Protein AF-A0A9P6PQN8-F1 (afdb_monomer)

Structure (mmCIF, N/CA/C/O backbone):
data_AF-A0A9P6PQN8-F1
#
_entry.id   AF-A0A9P6PQN8-F1
#
loop_
_atom_site.group_PDB
_atom_site.id
_atom_site.type_symbol
_atom_site.label_atom_id
_atom_site.label_alt_id
_atom_site.label_comp_id
_atom_site.label_asym_id
_atom_site.label_entity_id
_atom_site.label_seq_id
_atom_site.pdbx_PDB_ins_code
_atom_site.Cartn_x
_atom_site.Cartn_y
_atom_site.Cartn_z
_atom_site.occupancy
_atom_site.B_iso_or_equiv
_atom_site.auth_seq_id
_atom_site.auth_comp_id
_atom_site.auth_asym_id
_atom_site.auth_atom_id
_atom_site.pdbx_PDB_model_num
ATOM 1 N N . MET A 1 1 ? 83.752 -15.231 -10.228 1.00 47.06 1 MET A N 1
ATOM 2 C CA . MET A 1 1 ? 82.923 -14.011 -10.101 1.00 47.06 1 MET A CA 1
ATOM 3 C C . MET A 1 1 ? 82.156 -13.791 -11.395 1.00 47.06 1 MET A C 1
ATOM 5 O O . MET A 1 1 ? 82.799 -13.523 -12.398 1.00 47.06 1 MET A O 1
ATOM 9 N N . LYS A 1 2 ? 80.827 -13.946 -11.388 1.00 40.66 2 LYS A N 1
ATOM 10 C CA . LYS A 1 2 ? 79.869 -13.315 -12.318 1.00 40.66 2 LYS A CA 1
ATOM 11 C C . LYS A 1 2 ? 78.481 -13.494 -11.705 1.00 40.66 2 LYS A C 1
ATOM 13 O O . LYS A 1 2 ? 78.076 -14.614 -11.418 1.00 40.66 2 LYS A O 1
ATOM 18 N N . ALA A 1 3 ? 77.829 -12.378 -11.422 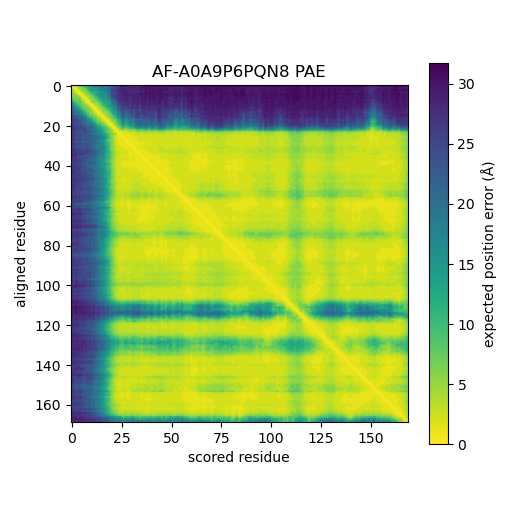1.00 45.88 3 ALA A N 1
ATOM 19 C CA . ALA A 1 3 ? 76.542 -12.302 -10.758 1.00 45.88 3 ALA A CA 1
ATOM 20 C C . ALA A 1 3 ? 75.516 -11.621 -11.674 1.00 45.88 3 ALA A C 1
ATOM 22 O O . ALA A 1 3 ? 75.899 -10.865 -12.568 1.00 45.88 3 ALA A O 1
ATOM 23 N N . VAL A 1 4 ? 74.243 -11.805 -11.294 1.00 47.97 4 VAL A N 1
ATOM 24 C CA . VAL A 1 4 ? 73.040 -11.009 -11.628 1.00 47.97 4 VAL A CA 1
ATOM 25 C C . VAL A 1 4 ? 72.523 -11.258 -13.071 1.00 47.97 4 VAL A C 1
ATOM 27 O O . VAL A 1 4 ? 73.294 -11.261 -14.017 1.00 47.97 4 VAL A O 1
ATOM 30 N N . ARG A 1 5 ? 71.231 -11.512 -13.348 1.00 47.66 5 ARG A N 1
ATOM 31 C CA . ARG A 1 5 ? 70.027 -10.786 -12.904 1.00 47.66 5 ARG A CA 1
ATOM 32 C C . ARG A 1 5 ? 68.748 -11.634 -12.963 1.00 47.66 5 ARG A C 1
ATOM 34 O O . ARG A 1 5 ? 68.427 -12.189 -14.006 1.00 47.66 5 ARG A O 1
ATOM 41 N N . ALA A 1 6 ? 67.992 -11.643 -11.864 1.00 49.25 6 ALA A N 1
ATOM 42 C CA . ALA A 1 6 ? 66.595 -12.066 -11.829 1.00 49.25 6 ALA A CA 1
ATOM 43 C C . ALA A 1 6 ? 65.696 -10.878 -12.210 1.00 49.25 6 ALA A C 1
ATOM 45 O O . ALA A 1 6 ? 65.825 -9.796 -11.636 1.00 49.25 6 ALA A O 1
ATOM 46 N N . ALA A 1 7 ? 64.809 -11.071 -13.185 1.00 52.16 7 ALA A N 1
ATOM 47 C CA . ALA A 1 7 ? 63.774 -10.110 -13.543 1.00 52.16 7 ALA A CA 1
ATOM 48 C C . ALA A 1 7 ? 62.537 -10.366 -12.671 1.00 52.16 7 ALA A C 1
ATOM 50 O O . ALA A 1 7 ? 61.913 -11.421 -12.772 1.00 52.16 7 ALA A O 1
ATOM 51 N N . ALA A 1 8 ? 62.204 -9.417 -11.798 1.00 51.62 8 ALA A N 1
ATOM 52 C CA . ALA A 1 8 ? 60.967 -9.432 -11.030 1.00 51.62 8 ALA A CA 1
ATOM 53 C C . ALA A 1 8 ? 59.824 -8.901 -11.907 1.00 51.62 8 ALA A C 1
ATOM 55 O O . ALA A 1 8 ? 59.863 -7.759 -12.364 1.00 51.62 8 ALA A O 1
ATOM 56 N N . TRP A 1 9 ? 58.820 -9.739 -12.154 1.00 56.09 9 TRP A N 1
ATOM 57 C CA . TRP A 1 9 ? 57.595 -9.363 -12.853 1.00 56.09 9 TRP A CA 1
ATOM 58 C C . TRP A 1 9 ? 56.638 -8.743 -11.834 1.00 56.09 9 TRP A C 1
ATOM 60 O O . TRP A 1 9 ? 56.142 -9.426 -10.940 1.00 56.09 9 TRP A O 1
ATOM 70 N N . LEU A 1 10 ? 56.412 -7.434 -11.938 1.00 55.88 10 LEU A N 1
ATOM 71 C CA . LEU A 1 10 ? 55.465 -6.711 -11.097 1.00 55.88 10 LEU A CA 1
ATOM 72 C C . LEU A 1 10 ? 54.040 -6.994 -11.607 1.00 55.88 10 LEU A C 1
ATOM 74 O O . LEU A 1 10 ? 53.590 -6.381 -12.573 1.00 55.88 10 LEU A O 1
ATOM 78 N N . PHE A 1 11 ? 53.328 -7.934 -10.985 1.00 62.06 11 PHE A N 1
ATOM 79 C CA . PHE A 1 11 ? 51.887 -8.079 -11.198 1.00 62.06 11 PHE A CA 1
ATOM 80 C C . PHE A 1 11 ? 51.168 -6.920 -10.498 1.00 62.06 11 PHE A C 1
ATOM 82 O O . PHE A 1 11 ? 51.021 -6.905 -9.277 1.00 62.06 11 PHE A O 1
ATOM 89 N N . LE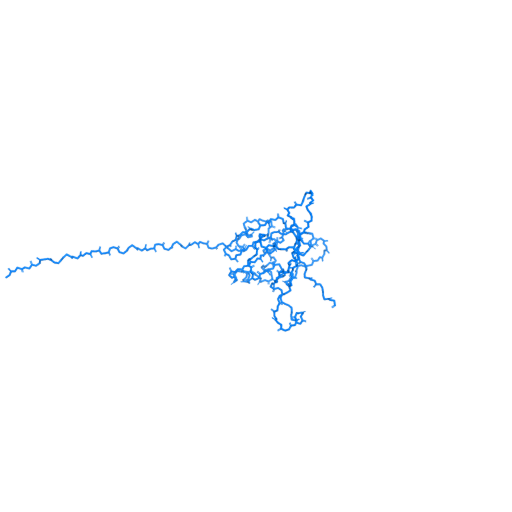U A 1 12 ? 50.736 -5.930 -11.277 1.00 68.00 12 LEU A N 1
ATOM 90 C CA . LEU A 1 12 ? 49.845 -4.870 -10.818 1.00 68.00 12 LEU A CA 1
ATOM 91 C C . LEU A 1 12 ? 48.448 -5.475 -10.596 1.00 68.00 12 LEU A C 1
ATOM 93 O O . LEU A 1 12 ? 47.692 -5.672 -11.545 1.00 68.00 12 LEU A O 1
ATOM 97 N N . ALA A 1 13 ? 48.111 -5.802 -9.349 1.00 68.81 13 ALA A N 1
ATOM 98 C CA . ALA A 1 13 ? 46.752 -6.180 -8.980 1.00 68.81 13 ALA A CA 1
ATOM 99 C C . ALA A 1 13 ? 45.864 -4.926 -9.010 1.00 68.81 13 ALA A C 1
ATOM 101 O O . ALA A 1 13 ? 45.967 -4.062 -8.139 1.00 68.81 13 ALA A O 1
ATOM 102 N N . LEU A 1 14 ? 45.019 -4.806 -10.037 1.00 66.94 14 LEU A N 1
ATOM 103 C CA . LEU A 1 14 ? 44.014 -3.750 -10.114 1.00 66.94 14 LEU A CA 1
ATOM 104 C C . LEU A 1 14 ? 42.947 -4.021 -9.035 1.00 66.94 14 LEU A C 1
ATOM 106 O O . LEU A 1 14 ? 42.359 -5.107 -9.047 1.00 66.94 14 LEU A O 1
ATOM 110 N N . PRO A 1 15 ? 42.668 -3.091 -8.106 1.00 64.06 15 PRO A N 1
ATOM 111 C CA . PRO A 1 15 ? 41.544 -3.257 -7.200 1.00 64.06 15 PRO A CA 1
ATOM 112 C C . PRO A 1 15 ? 40.259 -3.216 -8.030 1.00 64.06 15 PRO A C 1
ATOM 114 O O . PRO A 1 15 ? 39.983 -2.235 -8.722 1.00 64.06 15 PRO A O 1
ATOM 117 N N . LEU A 1 16 ? 39.482 -4.299 -7.988 1.00 62.12 16 LEU A N 1
ATOM 118 C CA . LEU A 1 16 ? 38.143 -4.331 -8.561 1.00 62.12 16 LEU A CA 1
ATOM 119 C C . LEU A 1 16 ? 37.302 -3.333 -7.753 1.00 62.12 16 LEU A C 1
ATOM 121 O O . LEU A 1 16 ? 36.949 -3.607 -6.608 1.00 62.12 16 LEU A O 1
ATOM 125 N N . ALA A 1 17 ? 37.062 -2.142 -8.301 1.00 63.69 17 ALA A N 1
ATOM 126 C CA . ALA A 1 17 ? 36.213 -1.151 -7.659 1.00 63.69 17 ALA A CA 1
ATOM 127 C C . ALA A 1 17 ? 34.795 -1.727 -7.571 1.00 63.69 17 ALA A C 1
ATOM 129 O O . ALA A 1 17 ? 34.068 -1.782 -8.562 1.00 63.69 17 ALA A O 1
ATOM 130 N N . THR A 1 18 ? 34.413 -2.208 -6.392 1.00 61.25 18 THR A N 1
ATOM 131 C CA . THR A 1 18 ? 33.039 -2.602 -6.108 1.00 61.25 18 THR A CA 1
ATOM 132 C C . THR A 1 18 ? 32.198 -1.335 -6.061 1.00 61.25 18 THR A C 1
ATOM 134 O O . THR A 1 18 ? 32.213 -0.579 -5.092 1.00 61.25 18 THR A O 1
ATOM 137 N N . THR A 1 19 ? 31.469 -1.064 -7.139 1.00 59.50 19 THR A N 1
ATOM 138 C CA . THR A 1 19 ? 30.430 -0.037 -7.139 1.00 59.50 19 THR A CA 1
ATOM 139 C C . THR A 1 19 ? 29.335 -0.470 -6.171 1.00 59.50 19 THR A C 1
ATOM 141 O O . THR A 1 19 ? 28.560 -1.381 -6.465 1.00 59.50 19 THR A O 1
ATOM 144 N N . VAL A 1 20 ? 29.286 0.160 -4.998 1.00 59.25 20 VAL A N 1
ATOM 145 C CA . VAL A 1 20 ? 28.161 0.021 -4.072 1.00 59.25 20 VAL A CA 1
ATOM 146 C C . VAL A 1 20 ? 26.997 0.793 -4.688 1.00 59.25 20 VAL A C 1
ATOM 148 O O . VAL A 1 20 ? 26.981 2.022 -4.656 1.00 59.25 20 VAL A O 1
ATOM 151 N N . PHE A 1 21 ? 26.050 0.096 -5.314 1.00 60.41 21 PHE A N 1
ATOM 152 C CA . PHE A 1 21 ? 24.807 0.729 -5.748 1.00 60.41 21 PHE A CA 1
ATOM 153 C C . PHE A 1 21 ? 24.007 1.116 -4.498 1.00 60.41 21 PHE A C 1
ATOM 155 O O . PHE A 1 21 ? 23.787 0.283 -3.617 1.00 60.41 21 PHE A O 1
ATOM 162 N N . ALA A 1 22 ? 23.614 2.387 -4.387 1.00 68.75 22 ALA A N 1
ATOM 163 C CA . ALA A 1 22 ? 22.709 2.824 -3.332 1.00 68.75 22 ALA A CA 1
ATOM 164 C C . ALA A 1 22 ? 21.364 2.122 -3.543 1.00 68.75 22 ALA A C 1
ATOM 166 O O . ALA A 1 22 ? 20.721 2.336 -4.570 1.00 68.75 22 ALA A O 1
ATOM 167 N N . SER A 1 23 ? 20.977 1.259 -2.603 1.00 82.00 23 SER A N 1
ATOM 168 C CA . SER A 1 23 ? 19.735 0.510 -2.739 1.00 82.00 23 SER A CA 1
ATOM 169 C C . SER A 1 23 ? 18.536 1.384 -2.370 1.00 82.00 23 SER A C 1
ATOM 171 O O . SER A 1 23 ? 18.491 1.926 -1.265 1.00 82.00 23 SER A O 1
ATOM 173 N N . VAL A 1 24 ? 17.580 1.529 -3.287 1.00 90.56 24 VAL A N 1
ATOM 174 C CA . VAL A 1 24 ? 16.347 2.305 -3.100 1.00 90.56 24 VAL A CA 1
ATOM 175 C C . VAL A 1 24 ? 15.264 1.380 -2.559 1.00 90.56 24 VAL A C 1
ATOM 177 O O . VAL A 1 24 ? 14.855 0.436 -3.240 1.00 90.56 24 VAL A O 1
ATOM 180 N N . LYS A 1 25 ? 14.768 1.655 -1.348 1.00 94.00 25 LYS A N 1
ATOM 181 C CA . LYS A 1 25 ? 13.687 0.873 -0.730 1.00 94.00 25 LYS A CA 1
ATOM 182 C C . LYS A 1 25 ? 12.309 1.490 -0.966 1.00 94.00 25 LYS A C 1
ATOM 184 O O . LYS A 1 25 ? 12.200 2.656 -1.330 1.00 94.00 25 LYS A O 1
ATOM 189 N N . ILE A 1 26 ? 11.244 0.736 -0.670 1.00 95.00 26 ILE A N 1
ATOM 190 C CA . ILE A 1 26 ? 9.845 1.201 -0.742 1.00 95.00 26 ILE A CA 1
ATOM 191 C C . ILE A 1 26 ? 9.663 2.551 -0.040 1.00 95.00 26 ILE A C 1
ATOM 193 O O . ILE A 1 26 ? 9.038 3.449 -0.591 1.00 95.00 26 ILE A O 1
ATOM 197 N N . VAL A 1 27 ? 10.203 2.717 1.171 1.00 94.81 27 VAL A N 1
ATOM 198 C CA . VAL A 1 27 ? 10.019 3.962 1.934 1.00 94.81 27 VAL A CA 1
ATOM 199 C C . VAL A 1 27 ? 10.735 5.138 1.264 1.00 94.81 27 VAL A C 1
ATOM 201 O O . VAL A 1 27 ? 10.171 6.227 1.197 1.00 94.81 27 VAL A O 1
ATOM 204 N N . ASP A 1 28 ? 11.926 4.913 0.706 1.00 94.62 28 ASP A N 1
ATOM 205 C CA . ASP A 1 28 ? 12.662 5.933 -0.051 1.00 94.62 28 ASP A CA 1
ATOM 206 C C . ASP A 1 28 ? 11.906 6.309 -1.328 1.00 94.62 28 ASP A C 1
ATOM 208 O O . ASP A 1 28 ? 11.775 7.488 -1.649 1.00 94.62 28 ASP A O 1
ATOM 212 N N . LEU A 1 29 ? 11.332 5.309 -2.005 1.00 95.06 29 LEU A N 1
ATOM 213 C CA . LEU A 1 29 ? 10.510 5.490 -3.193 1.00 95.06 29 LEU A CA 1
ATOM 214 C C . LEU A 1 29 ? 9.267 6.339 -2.893 1.00 95.06 29 LEU A C 1
ATOM 216 O O . LEU A 1 29 ? 9.003 7.305 -3.604 1.00 95.06 29 LEU A O 1
ATOM 220 N N . LEU A 1 30 ? 8.538 6.040 -1.814 1.00 95.88 30 LEU A N 1
ATOM 221 C CA . LEU A 1 30 ? 7.369 6.826 -1.400 1.00 95.88 30 LEU A CA 1
ATOM 222 C C . LEU A 1 30 ? 7.731 8.275 -1.055 1.00 95.88 30 LEU A C 1
ATOM 224 O O . LEU A 1 30 ? 6.959 9.176 -1.364 1.00 95.88 30 LEU A O 1
ATOM 228 N N . ASN A 1 31 ? 8.905 8.513 -0.466 1.00 95.62 31 ASN A N 1
ATOM 229 C CA . ASN A 1 31 ? 9.377 9.862 -0.142 1.00 95.62 31 ASN A CA 1
ATOM 230 C C . ASN A 1 31 ? 9.703 10.710 -1.384 1.00 95.62 31 ASN A C 1
ATOM 232 O O . ASN A 1 31 ? 9.828 11.928 -1.266 1.00 95.62 31 ASN A O 1
ATOM 236 N N . THR A 1 32 ? 9.828 10.102 -2.570 1.00 95.38 32 THR A N 1
ATOM 237 C CA . THR A 1 32 ? 10.046 10.854 -3.817 1.00 95.38 32 THR A CA 1
ATOM 238 C C . THR A 1 32 ? 8.794 11.569 -4.327 1.00 95.38 32 THR A C 1
ATOM 240 O O . THR A 1 32 ? 8.915 12.485 -5.140 1.00 95.38 32 THR A O 1
ATOM 243 N N . ASP A 1 33 ? 7.602 11.192 -3.847 1.00 95.94 33 ASP A N 1
ATOM 244 C CA . ASP A 1 33 ? 6.326 11.754 -4.293 1.00 95.94 33 ASP A CA 1
ATOM 245 C C . ASP A 1 33 ? 5.487 12.248 -3.091 1.00 95.94 33 ASP A C 1
ATOM 247 O O . ASP A 1 33 ? 5.072 11.450 -2.240 1.00 95.94 33 ASP A O 1
ATOM 251 N N . PRO A 1 34 ? 5.172 13.559 -3.009 1.00 96.25 34 PRO A N 1
ATOM 252 C CA . PRO A 1 34 ? 4.421 14.130 -1.890 1.00 96.25 34 PRO A CA 1
ATOM 253 C C . PRO A 1 34 ? 3.008 13.549 -1.737 1.00 96.25 34 PRO A C 1
ATOM 255 O O . PRO A 1 34 ? 2.404 13.694 -0.666 1.00 96.25 34 PRO A O 1
ATOM 258 N N . ALA A 1 35 ? 2.473 12.866 -2.756 1.00 95.94 35 ALA A N 1
ATOM 259 C CA . ALA A 1 35 ? 1.188 12.175 -2.705 1.00 95.94 35 ALA A CA 1
ATOM 260 C C . ALA A 1 35 ? 1.120 11.046 -1.658 1.00 95.94 35 ALA A C 1
ATOM 262 O O . ALA A 1 35 ? 0.010 10.599 -1.355 1.00 95.94 35 ALA A O 1
ATOM 263 N N . PHE A 1 36 ? 2.253 10.618 -1.083 1.00 97.81 36 PHE A N 1
ATOM 264 C CA . PHE A 1 36 ? 2.326 9.534 -0.092 1.00 97.81 36 PHE A CA 1
ATOM 265 C C . PHE A 1 36 ? 2.767 9.971 1.312 1.00 97.81 36 PHE A C 1
ATOM 267 O O . PHE A 1 36 ? 2.907 9.125 2.196 1.00 97.81 36 PHE A O 1
ATOM 274 N N . ASN A 1 37 ? 2.927 11.272 1.575 1.00 97.38 37 ASN A N 1
ATOM 275 C CA . ASN A 1 37 ? 3.384 11.760 2.885 1.00 97.38 37 ASN A CA 1
ATOM 276 C C . ASN A 1 37 ? 2.507 11.278 4.058 1.00 97.38 37 ASN A C 1
ATOM 278 O O . ASN A 1 37 ? 3.034 10.965 5.127 1.00 97.38 37 ASN A O 1
ATOM 282 N N . ARG A 1 38 ? 1.179 11.160 3.879 1.00 97.62 38 ARG A N 1
ATOM 283 C CA . ARG A 1 38 ? 0.289 10.622 4.928 1.00 97.62 38 ARG A CA 1
ATOM 284 C C . ARG A 1 38 ? 0.529 9.136 5.191 1.00 97.62 38 ARG A C 1
ATOM 286 O O . ARG A 1 38 ? 0.533 8.723 6.348 1.00 97.62 38 ARG A O 1
ATOM 293 N N . LEU A 1 39 ? 0.779 8.353 4.140 1.00 97.81 39 LEU A N 1
ATOM 294 C CA . LEU A 1 39 ? 1.116 6.934 4.257 1.00 97.81 39 LEU A CA 1
ATOM 295 C C . LEU A 1 39 ? 2.435 6.745 5.008 1.00 97.81 39 LEU A C 1
ATOM 297 O O . LEU A 1 39 ? 2.483 5.978 5.967 1.00 97.81 39 LEU A O 1
ATOM 301 N N . VAL A 1 40 ? 3.483 7.480 4.627 1.00 97.50 40 VAL A N 1
ATOM 302 C CA . VAL A 1 40 ? 4.791 7.415 5.300 1.00 97.50 40 VAL A CA 1
ATOM 303 C C . VAL A 1 40 ? 4.662 7.797 6.777 1.00 97.50 40 VAL A C 1
ATOM 305 O O . VAL A 1 40 ? 5.147 7.067 7.644 1.00 97.50 40 VAL A O 1
ATOM 308 N N . ALA A 1 41 ? 3.931 8.872 7.089 1.00 97.56 41 ALA A N 1
ATOM 309 C CA . ALA A 1 41 ? 3.670 9.280 8.469 1.00 97.56 41 ALA A CA 1
ATOM 310 C C . ALA A 1 41 ? 2.908 8.204 9.268 1.00 97.56 41 ALA A C 1
ATOM 312 O O . ALA A 1 41 ? 3.237 7.944 10.428 1.00 97.56 41 ALA A O 1
ATOM 313 N N . ALA A 1 42 ? 1.923 7.538 8.658 1.00 97.56 42 ALA A N 1
ATOM 314 C CA . ALA A 1 42 ? 1.184 6.447 9.289 1.00 97.56 42 ALA A CA 1
ATOM 315 C C . ALA A 1 42 ? 2.082 5.221 9.548 1.00 97.56 42 ALA A C 1
ATOM 317 O O . ALA A 1 42 ? 2.091 4.685 10.661 1.00 97.56 42 ALA A O 1
ATOM 318 N N . LEU A 1 43 ? 2.904 4.820 8.571 1.00 97.44 43 LEU A N 1
ATOM 319 C CA . LEU A 1 43 ? 3.887 3.742 8.732 1.00 97.44 43 LEU A CA 1
ATOM 320 C C . LEU A 1 43 ? 4.889 4.056 9.850 1.00 97.44 43 LEU A C 1
ATOM 322 O O . LEU A 1 43 ? 5.226 3.173 10.642 1.00 97.44 43 LEU A O 1
ATOM 326 N N . GLN A 1 44 ? 5.335 5.309 9.958 1.00 97.12 44 GLN A N 1
ATOM 327 C CA . GLN A 1 44 ? 6.216 5.755 11.034 1.00 97.12 44 GLN A CA 1
ATOM 328 C C . GLN A 1 44 ? 5.517 5.690 12.398 1.00 97.12 44 GLN A C 1
ATOM 330 O O . GLN A 1 44 ? 6.049 5.084 13.332 1.00 97.12 44 GLN A O 1
ATOM 335 N N . LYS A 1 45 ? 4.303 6.245 12.508 1.00 97.38 45 LYS A N 1
ATOM 336 C CA . LYS A 1 45 ? 3.495 6.258 13.740 1.00 97.38 45 LYS A CA 1
ATOM 337 C C . LYS A 1 45 ? 3.263 4.849 14.293 1.00 97.38 45 LYS A C 1
ATOM 339 O O . LYS A 1 45 ? 3.350 4.642 15.500 1.00 97.38 45 LYS A O 1
ATOM 344 N N . HIS A 1 46 ? 3.016 3.877 13.417 1.00 97.12 46 HIS A N 1
ATOM 345 C CA . HIS A 1 46 ? 2.763 2.482 13.791 1.00 97.12 46 HIS A CA 1
ATOM 346 C C . HIS A 1 46 ? 4.013 1.585 13.786 1.00 97.12 46 HIS A C 1
ATOM 348 O O . HIS A 1 46 ? 3.892 0.367 13.950 1.00 97.12 46 HIS A O 1
ATOM 354 N N . ARG A 1 47 ? 5.211 2.178 13.644 1.00 96.31 47 ARG A N 1
ATOM 355 C CA . ARG A 1 47 ? 6.517 1.491 13.658 1.00 96.31 47 ARG A CA 1
ATOM 356 C C . ARG A 1 47 ? 6.631 0.375 12.610 1.00 96.31 47 ARG A C 1
ATOM 358 O O . ARG A 1 47 ? 7.224 -0.668 12.868 1.00 96.31 47 ARG A O 1
ATOM 365 N N . LEU A 1 48 ? 6.061 0.592 11.427 1.00 96.94 48 LEU A N 1
ATOM 366 C CA . LEU A 1 48 ? 6.070 -0.363 10.315 1.00 96.94 48 LEU A CA 1
ATOM 367 C C . LEU A 1 48 ? 7.197 -0.116 9.305 1.00 96.94 48 LEU A C 1
ATOM 369 O O . LEU A 1 48 ? 7.501 -1.008 8.523 1.00 96.94 48 LEU A O 1
ATOM 373 N N . ILE A 1 49 ? 7.874 1.038 9.348 1.00 95.50 49 ILE A N 1
ATOM 374 C CA . ILE A 1 49 ? 9.041 1.309 8.486 1.00 95.50 49 ILE A CA 1
ATOM 375 C C . ILE A 1 49 ? 10.129 0.224 8.625 1.00 95.50 49 ILE A C 1
ATOM 377 O O . ILE A 1 49 ? 10.561 -0.297 7.597 1.00 95.50 49 ILE A O 1
ATOM 381 N N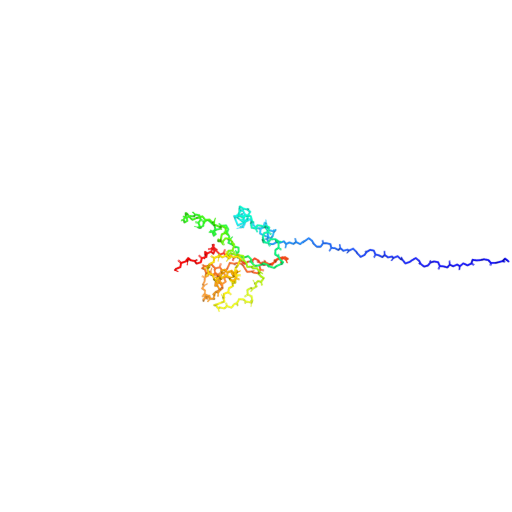 . PRO A 1 50 ? 10.555 -0.183 9.843 1.00 93.56 50 PRO A N 1
ATOM 382 C CA . PRO A 1 50 ? 11.539 -1.257 9.987 1.00 93.56 50 PRO A CA 1
ATOM 383 C C . PRO A 1 50 ? 11.033 -2.606 9.469 1.00 93.56 50 PRO A C 1
ATOM 385 O O . PRO A 1 50 ? 11.826 -3.384 8.953 1.00 93.56 50 PRO A O 1
ATOM 388 N N . VAL A 1 51 ? 9.723 -2.864 9.573 1.00 91.69 51 VAL A N 1
ATOM 389 C CA . VAL A 1 51 ? 9.093 -4.084 9.050 1.00 91.69 51 VAL A CA 1
ATOM 390 C C . VAL A 1 51 ? 9.213 -4.098 7.528 1.00 91.69 51 VAL A C 1
ATOM 392 O O . VAL A 1 51 ? 9.854 -4.980 6.977 1.00 91.69 51 VAL A O 1
ATOM 395 N N . VAL A 1 52 ? 8.721 -3.069 6.836 1.00 93.44 52 VAL A N 1
ATOM 396 C CA . VAL A 1 52 ? 8.786 -2.991 5.364 1.00 93.44 52 VAL A CA 1
ATOM 397 C C . VAL A 1 52 ? 10.232 -3.033 4.850 1.00 93.44 52 VAL A C 1
ATOM 399 O O . VAL A 1 52 ? 10.526 -3.711 3.869 1.00 93.44 52 VAL A O 1
ATOM 402 N N . ASN A 1 53 ? 11.158 -2.346 5.525 1.00 91.62 53 ASN A N 1
ATOM 403 C CA . ASN A 1 53 ? 12.560 -2.274 5.103 1.00 91.62 53 ASN A CA 1
ATOM 404 C C . ASN A 1 53 ? 13.398 -3.512 5.454 1.00 91.62 53 ASN A C 1
ATOM 406 O O . ASN A 1 53 ? 14.503 -3.643 4.913 1.00 91.62 53 ASN A O 1
ATOM 410 N N . GLY A 1 54 ? 12.930 -4.350 6.384 1.00 90.19 54 GLY A N 1
ATOM 411 C CA . GLY A 1 54 ? 13.613 -5.566 6.830 1.00 90.19 54 GLY A CA 1
ATOM 412 C C . GLY A 1 54 ? 13.335 -6.785 5.952 1.00 90.19 54 GLY A C 1
ATOM 413 O O . GLY A 1 54 ? 14.118 -7.730 5.954 1.00 90.19 54 GLY A O 1
ATOM 414 N N . HIS A 1 55 ? 12.250 -6.763 5.178 1.00 91.31 55 HIS A N 1
ATOM 415 C CA . HIS A 1 55 ? 11.920 -7.831 4.240 1.00 91.31 55 HIS A CA 1
ATOM 416 C C . HIS A 1 55 ? 12.689 -7.678 2.922 1.00 91.31 55 HIS A C 1
ATOM 418 O O . HIS A 1 55 ? 12.865 -6.571 2.411 1.00 91.31 55 HIS A O 1
ATOM 424 N N . ALA A 1 56 ? 13.117 -8.812 2.357 1.00 90.00 56 ALA A N 1
ATOM 425 C CA . ALA A 1 56 ? 13.823 -8.854 1.076 1.00 90.00 56 ALA A CA 1
ATOM 426 C C . ALA A 1 56 ? 12.899 -8.544 -0.114 1.00 90.00 56 ALA A C 1
ATOM 428 O O . ALA A 1 56 ? 13.319 -7.913 -1.077 1.00 90.00 56 ALA A O 1
ATOM 429 N N . THR A 1 57 ? 11.641 -8.981 -0.035 1.00 94.88 57 THR A N 1
ATOM 430 C CA . THR A 1 57 ? 10.622 -8.783 -1.071 1.00 94.88 57 THR A CA 1
ATOM 431 C C . THR A 1 57 ? 9.297 -8.405 -0.432 1.00 94.88 57 THR A C 1
ATOM 433 O O . THR A 1 57 ? 8.800 -9.139 0.426 1.00 94.88 57 THR A O 1
ATOM 436 N N . VAL A 1 58 ? 8.715 -7.289 -0.861 1.00 97.31 58 VAL A N 1
ATOM 437 C CA . VAL A 1 58 ? 7.443 -6.769 -0.347 1.00 97.31 58 VAL A CA 1
ATOM 438 C C . VAL A 1 58 ? 6.588 -6.230 -1.488 1.00 97.31 58 VAL A C 1
ATOM 440 O O . VAL A 1 58 ? 7.096 -5.616 -2.423 1.00 97.31 58 VAL A O 1
ATOM 443 N N . THR A 1 59 ? 5.273 -6.390 -1.385 1.00 97.81 59 THR A N 1
ATOM 444 C CA . THR A 1 59 ? 4.324 -5.571 -2.149 1.00 97.81 59 THR A CA 1
ATOM 445 C C . THR A 1 59 ? 3.589 -4.669 -1.187 1.00 97.81 59 THR A C 1
ATOM 447 O O . THR A 1 59 ? 3.023 -5.149 -0.207 1.00 97.81 59 THR A O 1
ATOM 450 N N . LEU A 1 60 ? 3.600 -3.369 -1.457 1.00 98.19 60 LEU A N 1
ATOM 451 C CA . LEU A 1 60 ? 2.826 -2.399 -0.698 1.00 98.19 60 LEU A CA 1
ATOM 452 C C . LEU A 1 60 ? 1.688 -1.877 -1.566 1.00 98.19 60 LEU A C 1
ATOM 454 O O . LEU A 1 60 ? 1.924 -1.195 -2.567 1.00 98.19 60 LEU A O 1
ATOM 458 N N . PHE A 1 61 ? 0.456 -2.141 -1.146 1.00 98.44 61 PHE A N 1
ATOM 459 C CA . PHE A 1 61 ? -0.702 -1.417 -1.645 1.00 98.44 61 PHE A CA 1
ATOM 460 C C . PHE A 1 61 ? -0.693 -0.018 -1.025 1.00 98.44 61 PHE A C 1
ATOM 462 O O . PHE A 1 61 ? -0.978 0.143 0.156 1.00 98.44 61 PHE A O 1
ATOM 469 N N . ALA A 1 62 ? -0.282 0.996 -1.785 1.00 98.12 62 ALA A N 1
ATOM 470 C CA . ALA A 1 62 ? -0.054 2.343 -1.270 1.00 98.12 62 ALA A CA 1
ATOM 471 C C . ALA A 1 62 ? -1.270 3.253 -1.515 1.00 98.12 62 ALA A C 1
ATOM 473 O O . ALA A 1 62 ? -1.461 3.718 -2.644 1.00 98.12 62 ALA A O 1
ATOM 474 N N . PRO A 1 63 ? -2.086 3.548 -0.487 1.00 98.25 63 PRO A N 1
ATOM 475 C CA . PRO A 1 63 ? -3.134 4.553 -0.593 1.00 98.25 63 PRO A CA 1
ATOM 476 C C . PRO A 1 63 ? -2.538 5.954 -0.763 1.00 98.25 63 PRO A C 1
ATOM 478 O O . PRO A 1 63 ? -1.564 6.327 -0.106 1.00 98.25 63 PRO A O 1
ATOM 481 N N . THR A 1 64 ? -3.154 6.749 -1.635 1.00 97.81 64 THR A N 1
ATOM 482 C CA . THR A 1 64 ? -2.783 8.159 -1.848 1.00 97.81 64 THR A CA 1
ATOM 483 C C . THR A 1 64 ? -3.256 9.056 -0.702 1.00 97.81 64 THR A C 1
ATOM 485 O O . THR A 1 64 ? -4.187 8.719 0.026 1.00 97.81 64 THR A O 1
ATOM 488 N N . ASN A 1 65 ? -2.710 10.268 -0.579 1.00 98.12 65 ASN A N 1
ATOM 489 C CA . ASN A 1 65 ? -3.211 11.259 0.382 1.00 98.12 65 ASN A CA 1
ATOM 490 C C . ASN A 1 65 ? -4.723 11.528 0.241 1.00 98.12 65 ASN A C 1
ATOM 492 O O . ASN A 1 65 ? -5.381 11.770 1.249 1.00 98.12 65 ASN A O 1
ATOM 496 N N . ASN A 1 66 ? -5.281 11.454 -0.975 1.00 97.31 66 ASN A N 1
ATOM 497 C CA . ASN A 1 66 ? -6.724 11.587 -1.212 1.00 97.31 66 ASN A CA 1
ATOM 498 C C . ASN A 1 66 ? -7.519 10.430 -0.581 1.00 97.31 66 ASN A C 1
ATOM 500 O O . ASN A 1 66 ? -8.584 10.653 -0.013 1.00 97.31 66 ASN A O 1
ATOM 504 N N . ALA A 1 67 ? -6.984 9.206 -0.618 1.00 97.25 67 ALA A N 1
ATOM 505 C CA . ALA A 1 67 ? -7.574 8.059 0.072 1.00 97.25 67 ALA A CA 1
ATOM 506 C C . ALA A 1 67 ? -7.654 8.304 1.588 1.00 97.25 67 ALA A C 1
ATOM 508 O O . ALA A 1 67 ? -8.705 8.101 2.192 1.00 97.25 67 ALA A O 1
ATOM 509 N N . PHE A 1 68 ? -6.573 8.817 2.188 1.00 97.81 68 PHE A N 1
ATOM 510 C CA . PHE A 1 68 ? -6.565 9.200 3.604 1.00 97.81 68 PHE A CA 1
ATOM 511 C C . PHE A 1 68 ? -7.538 10.344 3.905 1.00 97.81 68 PHE A C 1
ATOM 513 O O . PHE A 1 68 ? -8.205 10.308 4.926 1.00 97.81 68 PHE A O 1
ATOM 520 N N . GLN A 1 69 ? -7.637 11.359 3.041 1.00 96.75 69 GLN A N 1
ATOM 521 C CA . GLN A 1 69 ? -8.576 12.469 3.247 1.00 96.75 69 GLN A CA 1
ATOM 522 C C . GLN A 1 69 ? -10.030 11.992 3.274 1.00 96.75 69 GLN A C 1
ATOM 524 O O . GLN A 1 69 ? -10.788 12.421 4.138 1.00 96.75 69 GLN A O 1
ATOM 529 N N . LYS A 1 70 ? -10.407 11.087 2.362 1.00 96.38 70 LYS A N 1
ATOM 530 C CA . LYS A 1 70 ? -11.741 10.470 2.358 1.00 96.38 70 LYS A CA 1
ATOM 531 C C . LYS A 1 70 ? -11.990 9.675 3.640 1.00 96.38 70 LYS A C 1
ATOM 533 O O . LYS A 1 70 ? -13.033 9.839 4.256 1.00 96.38 70 LYS A O 1
ATOM 538 N N . TRP A 1 71 ? -11.005 8.888 4.070 1.00 95.44 71 TRP A N 1
ATOM 539 C CA . TRP A 1 71 ? -11.086 8.109 5.306 1.00 95.44 71 TRP A CA 1
ATOM 540 C C . TRP A 1 71 ? -11.264 8.979 6.557 1.00 95.44 71 TRP A C 1
ATOM 542 O O . TRP A 1 71 ? -12.115 8.697 7.397 1.00 95.44 71 TRP A O 1
ATOM 552 N N . ASP A 1 72 ? -10.500 10.069 6.659 1.00 94.94 72 ASP A N 1
ATOM 553 C CA . ASP A 1 72 ? -10.615 11.023 7.765 1.00 94.94 72 ASP A CA 1
ATOM 554 C C . ASP A 1 72 ? -11.982 11.731 7.751 1.00 94.94 72 ASP A C 1
ATOM 556 O O . ASP A 1 72 ? -12.568 11.971 8.806 1.00 94.94 72 ASP A O 1
ATOM 560 N N . ALA A 1 73 ? -12.512 12.049 6.563 1.00 96.12 73 ALA A N 1
ATOM 561 C CA . ALA A 1 73 ? -13.822 12.683 6.403 1.00 96.12 73 ALA A CA 1
ATOM 562 C C . ALA A 1 73 ? -14.986 11.774 6.839 1.00 96.12 73 ALA A C 1
ATOM 564 O O . ALA A 1 73 ? -16.026 12.276 7.259 1.00 96.12 73 ALA A O 1
ATOM 565 N N . GLU A 1 74 ? -14.800 10.453 6.802 1.00 94.19 74 GLU A N 1
ATOM 566 C CA . GLU A 1 74 ? -15.728 9.470 7.379 1.00 94.19 74 GLU A CA 1
ATOM 567 C C . GLU A 1 74 ? -15.628 9.386 8.917 1.00 94.19 74 GLU A C 1
ATOM 569 O O . GLU A 1 74 ? -16.352 8.613 9.542 1.00 94.19 74 GLU A O 1
ATOM 574 N N . GLY A 1 75 ? -14.732 10.152 9.553 1.00 92.44 75 GLY A N 1
ATOM 575 C CA . GLY A 1 75 ? -14.510 10.125 11.002 1.00 92.44 75 GLY A CA 1
ATOM 576 C C . GLY A 1 75 ? -13.787 8.866 11.488 1.00 92.44 75 GLY A C 1
ATOM 577 O O . GLY A 1 75 ? -13.806 8.554 12.680 1.00 92.44 75 GLY A O 1
ATOM 578 N N . ARG A 1 76 ? -13.157 8.120 10.576 1.00 92.62 76 ARG A N 1
ATOM 579 C CA . ARG A 1 76 ? -12.488 6.850 10.870 1.00 92.62 76 ARG A CA 1
ATOM 580 C C . ARG A 1 76 ? -11.012 7.085 11.159 1.00 92.62 76 ARG A C 1
ATOM 582 O O . ARG A 1 76 ? -10.382 7.992 10.626 1.00 92.62 76 ARG A O 1
ATOM 589 N N . THR A 1 77 ? -10.427 6.232 11.997 1.00 92.25 77 THR A N 1
ATOM 590 C CA . THR A 1 77 ? -8.991 6.282 12.302 1.00 92.25 77 THR A CA 1
ATOM 591 C C . THR A 1 77 ? -8.254 5.162 11.585 1.00 92.25 77 THR A C 1
ATOM 593 O O . THR A 1 77 ? -8.793 4.078 11.378 1.00 92.25 77 THR A O 1
ATOM 596 N N . VAL A 1 78 ? -7.021 5.431 11.162 1.00 95.56 78 VAL A N 1
ATOM 597 C CA . VAL A 1 78 ? -6.152 4.407 10.574 1.00 95.56 78 VAL A CA 1
ATOM 598 C C . VAL A 1 78 ? -5.498 3.617 11.700 1.00 95.56 78 VAL A C 1
ATOM 600 O O . VAL A 1 78 ? -4.883 4.200 12.596 1.00 95.56 78 VAL A O 1
ATOM 603 N N . THR A 1 79 ? -5.624 2.293 11.654 1.00 95.69 79 THR A N 1
ATOM 604 C CA . THR A 1 79 ? -5.046 1.389 12.653 1.00 95.69 79 THR A CA 1
ATOM 605 C C . THR A 1 79 ? -3.791 0.700 12.121 1.00 95.69 79 THR A C 1
ATOM 607 O O . THR A 1 79 ? -3.542 0.631 10.916 1.00 95.69 79 THR A O 1
ATOM 610 N N . ARG A 1 80 ? -2.987 0.137 13.032 1.00 95.44 80 ARG A N 1
ATOM 611 C CA . ARG A 1 80 ? -1.821 -0.675 12.653 1.00 95.44 80 ARG A CA 1
ATOM 612 C C . ARG A 1 80 ? -2.223 -1.904 11.834 1.00 95.44 80 ARG A C 1
ATOM 614 O O . ARG A 1 80 ? -1.505 -2.265 10.910 1.00 95.44 80 ARG A O 1
ATOM 621 N N . GLU A 1 81 ? -3.345 -2.530 12.181 1.00 94.50 81 GLU A N 1
ATOM 622 C CA . GLU A 1 81 ? -3.857 -3.722 11.498 1.00 94.50 81 GLU A CA 1
ATOM 623 C C . GLU A 1 81 ? -4.203 -3.422 10.047 1.00 94.50 81 GLU A C 1
ATOM 625 O O . GLU A 1 81 ? -3.760 -4.136 9.153 1.00 94.50 81 GLU A O 1
ATOM 630 N N . MET A 1 82 ? -4.901 -2.308 9.808 1.00 95.81 82 MET A N 1
ATOM 631 C CA . MET A 1 82 ? -5.178 -1.851 8.453 1.00 95.81 82 MET A CA 1
ATOM 632 C C . MET A 1 82 ? -3.886 -1.681 7.660 1.00 95.81 82 MET A C 1
ATOM 634 O O . MET A 1 82 ? -3.792 -2.176 6.547 1.00 95.81 82 MET A O 1
ATOM 638 N N . LEU A 1 83 ? -2.860 -1.033 8.221 1.00 97.69 83 LEU A N 1
ATOM 639 C CA . LEU A 1 83 ? -1.590 -0.854 7.512 1.00 97.69 83 LEU A CA 1
ATOM 640 C C . LEU A 1 83 ? -0.885 -2.186 7.215 1.00 97.69 83 LEU A C 1
ATOM 642 O O . LEU A 1 83 ? -0.332 -2.333 6.131 1.00 97.69 83 LEU A O 1
ATOM 646 N N . LEU A 1 84 ? -0.927 -3.165 8.124 1.00 97.00 84 LEU A N 1
ATOM 647 C CA . LEU A 1 84 ? -0.392 -4.510 7.868 1.00 97.00 84 LEU A CA 1
ATOM 648 C C . LEU A 1 84 ? -1.151 -5.240 6.752 1.00 97.00 84 LEU A C 1
ATOM 650 O O . LEU A 1 84 ? -0.535 -5.965 5.976 1.00 97.00 84 LEU A O 1
ATOM 654 N N . TYR A 1 85 ? -2.453 -4.990 6.618 1.00 97.38 85 TYR A N 1
ATOM 655 C CA . TYR A 1 85 ? -3.286 -5.536 5.544 1.00 97.38 85 TYR A CA 1
ATOM 656 C C . TYR A 1 85 ? -2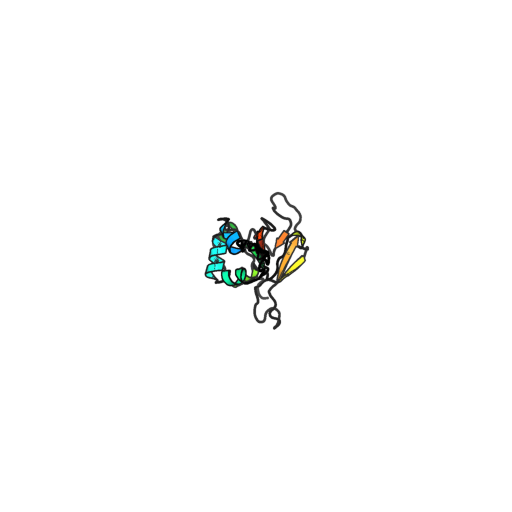.951 -4.958 4.156 1.00 97.38 85 TYR A C 1
ATOM 658 O O . TYR A 1 85 ? -3.292 -5.540 3.132 1.00 97.38 85 TYR A O 1
ATOM 666 N N . HIS A 1 86 ? -2.230 -3.835 4.093 1.00 98.12 86 HIS A N 1
ATOM 667 C CA . HIS A 1 86 ? -1.717 -3.286 2.833 1.00 98.12 86 HIS A CA 1
ATOM 668 C C . HIS A 1 86 ? -0.367 -3.878 2.411 1.00 98.12 86 HIS A C 1
ATOM 670 O O . HIS A 1 86 ? 0.109 -3.579 1.314 1.00 98.12 86 HIS A O 1
ATOM 676 N N . ILE A 1 87 ? 0.285 -4.664 3.271 1.00 97.75 87 ILE A N 1
ATOM 677 C CA . ILE A 1 87 ? 1.654 -5.134 3.060 1.00 97.75 87 ILE A CA 1
ATOM 678 C C . ILE A 1 87 ? 1.625 -6.635 2.813 1.00 97.75 87 ILE A C 1
ATOM 680 O O . ILE A 1 87 ? 1.065 -7.381 3.607 1.00 97.75 87 ILE A O 1
ATOM 684 N N . LEU A 1 88 ? 2.247 -7.089 1.731 1.00 97.06 88 LEU A N 1
ATOM 685 C CA . LEU A 1 88 ? 2.379 -8.506 1.406 1.00 97.06 88 LEU A CA 1
ATOM 686 C C . LEU A 1 88 ? 3.844 -8.908 1.596 1.00 97.06 88 LEU A C 1
ATOM 688 O O . LEU A 1 88 ? 4.727 -8.186 1.117 1.00 97.06 88 LEU A O 1
ATOM 692 N N . PRO A 1 89 ? 4.137 -10.065 2.214 1.00 95.12 89 PRO A N 1
ATOM 693 C CA . PRO A 1 89 ? 5.501 -10.565 2.407 1.00 95.12 89 PRO A CA 1
ATOM 694 C C . PRO A 1 89 ? 6.118 -11.155 1.121 1.00 95.12 89 PRO A C 1
ATOM 696 O O . PRO A 1 89 ? 6.964 -12.043 1.183 1.00 95.12 89 PRO A O 1
ATOM 699 N N . MET A 1 90 ? 5.684 -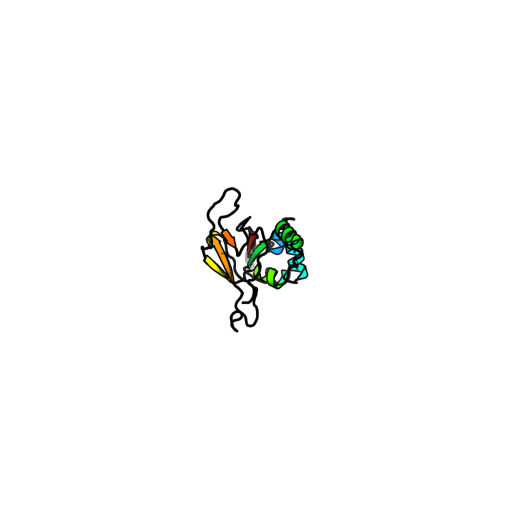10.690 -0.052 1.00 94.81 90 MET A N 1
ATOM 700 C CA . MET A 1 90 ? 6.118 -11.159 -1.367 1.00 94.81 90 MET A CA 1
ATOM 701 C C . MET A 1 90 ? 5.962 -10.056 -2.417 1.00 94.81 90 MET A C 1
ATOM 703 O O . MET A 1 90 ? 5.109 -9.178 -2.280 1.00 94.81 90 MET A O 1
ATOM 707 N N . THR A 1 91 ? 6.740 -10.121 -3.496 1.00 95.94 91 THR A N 1
ATOM 708 C CA . THR A 1 91 ? 6.593 -9.221 -4.651 1.00 95.94 91 THR A CA 1
ATOM 709 C C . THR A 1 91 ? 5.537 -9.760 -5.618 1.00 95.94 91 THR A C 1
ATOM 711 O O . THR A 1 91 ? 5.660 -10.882 -6.109 1.00 95.94 91 THR A O 1
ATOM 714 N N . VAL A 1 92 ? 4.523 -8.953 -5.932 1.00 96.50 92 VAL A N 1
ATOM 715 C CA . VAL A 1 92 ? 3.446 -9.285 -6.870 1.00 96.50 92 VAL A CA 1
ATOM 716 C C . VAL A 1 92 ? 3.271 -8.142 -7.867 1.00 96.50 92 VAL A C 1
ATOM 718 O O . VAL A 1 92 ? 2.847 -7.035 -7.528 1.00 96.50 92 VAL A O 1
ATOM 721 N N . LEU A 1 93 ? 3.618 -8.432 -9.117 1.00 97.06 93 LEU A N 1
ATOM 722 C CA . LEU A 1 93 ? 3.415 -7.546 -10.258 1.00 97.06 93 LEU A CA 1
ATOM 723 C C . LEU A 1 93 ? 2.026 -7.766 -10.865 1.00 97.06 93 LEU A C 1
ATOM 725 O O . LEU A 1 93 ? 1.440 -8.846 -10.745 1.00 97.06 93 LEU A O 1
ATOM 729 N N . THR A 1 94 ? 1.500 -6.754 -11.553 1.00 95.38 94 THR A N 1
ATOM 730 C CA . THR A 1 94 ? 0.153 -6.828 -12.140 1.00 95.38 94 THR A CA 1
ATOM 731 C C . THR A 1 94 ? 0.007 -7.849 -13.263 1.00 95.38 94 THR A C 1
ATOM 733 O O . THR A 1 94 ? -1.110 -8.279 -13.539 1.00 95.38 94 THR A O 1
ATOM 736 N N . ASP A 1 95 ? 1.098 -8.272 -13.903 1.00 95.19 95 ASP A N 1
ATOM 737 C CA . ASP A 1 95 ? 1.095 -9.360 -14.890 1.00 95.19 95 ASP A CA 1
ATOM 738 C C . ASP A 1 95 ? 0.846 -10.740 -14.250 1.00 95.19 95 ASP A C 1
ATOM 740 O O . ASP A 1 95 ? 0.441 -11.681 -14.934 1.00 95.19 95 ASP A O 1
ATOM 744 N N . ARG A 1 96 ? 1.057 -10.862 -12.932 1.00 95.25 96 ARG A N 1
ATOM 745 C CA . ARG A 1 96 ? 0.781 -12.065 -12.137 1.00 95.25 96 ARG A CA 1
ATOM 746 C C . ARG A 1 96 ? -0.584 -12.053 -11.466 1.00 95.25 96 ARG A C 1
ATOM 748 O O . ARG A 1 96 ? -0.964 -13.085 -10.911 1.00 95.25 96 ARG A O 1
ATOM 755 N N . PHE A 1 97 ? -1.311 -10.939 -11.521 1.00 96.19 97 PHE A N 1
ATOM 756 C CA . PHE A 1 97 ? -2.663 -10.874 -10.982 1.00 96.19 97 PHE A CA 1
ATOM 757 C C . PHE A 1 97 ? -3.594 -11.807 -11.751 1.00 96.19 97 PHE A C 1
ATOM 759 O O . PHE A 1 97 ? -3.594 -11.859 -12.985 1.00 96.19 97 PHE A O 1
ATOM 766 N N . LYS A 1 98 ? -4.408 -12.547 -11.002 1.00 96.75 98 LYS A N 1
ATOM 767 C CA . LYS A 1 98 ? -5.488 -13.376 -11.535 1.00 96.75 98 LYS A CA 1
ATOM 768 C C . LYS A 1 98 ? -6.810 -12.899 -10.956 1.00 96.75 98 LYS A C 1
ATOM 770 O O . LYS A 1 98 ? -6.868 -12.455 -9.815 1.00 96.75 98 LYS A O 1
ATOM 775 N N . ASP A 1 99 ? -7.861 -12.988 -11.758 1.00 96.88 99 ASP A N 1
ATOM 776 C CA . ASP A 1 99 ? -9.206 -12.674 -11.288 1.00 96.88 99 ASP A CA 1
ATOM 777 C C . ASP A 1 99 ? -9.644 -13.688 -10.220 1.00 96.88 99 ASP A C 1
ATOM 779 O O . ASP A 1 99 ? -9.436 -14.892 -10.389 1.00 96.88 99 ASP A O 1
ATOM 783 N N . GLY A 1 100 ? -10.178 -13.196 -9.102 1.00 95.19 100 GLY A N 1
ATOM 784 C CA . GLY A 1 100 ? -10.525 -14.003 -7.930 1.00 95.19 100 GLY A CA 1
ATOM 785 C C . GLY A 1 100 ? -9.325 -14.495 -7.109 1.00 95.19 100 GLY A C 1
ATOM 786 O O . GLY A 1 100 ? -9.482 -15.383 -6.272 1.00 95.19 100 GLY A O 1
ATOM 787 N N . GLN A 1 101 ? -8.119 -13.966 -7.335 1.00 96.00 101 GLN A N 1
ATOM 788 C CA . GLN A 1 101 ? -6.936 -14.348 -6.564 1.00 96.00 101 GLN A CA 1
ATOM 789 C C . GLN A 1 101 ? -7.033 -13.847 -5.122 1.00 96.00 101 GLN A C 1
ATOM 791 O O . GLN A 1 101 ? -7.425 -12.713 -4.874 1.00 96.00 101 GLN A O 1
ATOM 796 N N . LEU A 1 102 ? -6.594 -14.671 -4.173 1.00 95.81 102 LEU A N 1
ATOM 797 C CA . LEU A 1 102 ? -6.401 -14.274 -2.781 1.00 95.81 102 LEU A CA 1
ATOM 798 C C . LEU A 1 102 ? -4.902 -14.124 -2.509 1.00 95.81 102 LEU A C 1
ATOM 800 O O . LEU A 1 102 ? -4.137 -15.059 -2.750 1.00 95.81 102 LEU A O 1
ATOM 804 N N . LEU A 1 103 ? -4.488 -12.953 -2.031 1.00 95.88 103 LEU A N 1
ATOM 805 C CA . LEU A 1 103 ? -3.106 -12.647 -1.666 1.00 95.88 103 LEU A CA 1
ATOM 806 C C . LEU A 1 103 ? -2.980 -12.528 -0.151 1.00 95.88 103 LEU A C 1
ATOM 808 O O . LEU A 1 103 ? -3.722 -11.780 0.476 1.00 95.88 103 LEU A O 1
ATOM 812 N N . GLU A 1 104 ? -2.035 -13.254 0.433 1.00 95.25 104 GLU A N 1
ATOM 813 C CA . GLU A 1 104 ? -1.763 -13.207 1.867 1.00 95.25 104 GLU A CA 1
ATOM 814 C C . GLU A 1 104 ? -1.037 -11.913 2.258 1.00 95.25 104 GLU A C 1
ATOM 816 O O . GLU A 1 104 ? -0.024 -11.545 1.658 1.00 95.25 104 GLU A O 1
ATOM 821 N N . THR A 1 105 ? -1.568 -11.216 3.261 1.00 96.31 105 THR A N 1
ATOM 822 C CA . THR A 1 105 ? -1.003 -9.967 3.794 1.00 96.31 105 THR A CA 1
ATOM 823 C C . THR A 1 105 ? -0.160 -10.233 5.044 1.00 96.31 105 THR A C 1
ATOM 825 O O . THR A 1 105 ? -0.157 -11.328 5.590 1.00 96.31 105 THR A O 1
ATOM 828 N N . MET A 1 106 ? 0.548 -9.226 5.554 1.00 95.19 106 MET A N 1
ATOM 829 C CA . MET A 1 106 ? 1.278 -9.309 6.824 1.00 95.19 106 MET A CA 1
ATOM 830 C C . MET A 1 106 ? 0.370 -9.156 8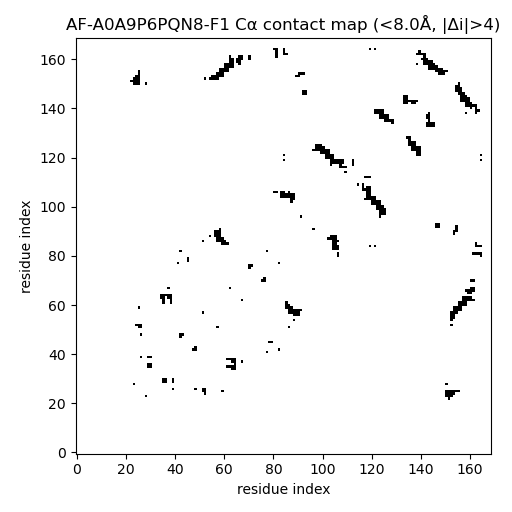.054 1.00 95.19 106 MET A C 1
ATOM 832 O O . MET A 1 106 ? 0.861 -9.147 9.186 1.00 95.19 106 MET A O 1
ATOM 836 N N . LEU A 1 107 ? -0.943 -8.988 7.868 1.00 94.38 107 LEU A N 1
ATOM 837 C CA . LEU A 1 107 ? -1.883 -8.939 8.979 1.00 94.38 107 LEU A CA 1
ATOM 838 C C . LEU A 1 107 ? -2.167 -10.354 9.484 1.00 94.38 107 LEU A C 1
ATOM 840 O O . LEU A 1 107 ? -3.049 -11.032 8.971 1.00 94.38 107 LEU A O 1
ATOM 844 N N . VAL A 1 108 ? -1.458 -10.773 10.527 1.00 90.50 108 VAL A N 1
ATOM 845 C CA . VAL A 1 108 ? -1.772 -12.000 11.269 1.00 90.50 108 VAL A CA 1
ATOM 846 C C . VAL A 1 108 ? -2.607 -11.638 12.494 1.00 90.50 108 VAL A C 1
ATOM 848 O O . VAL A 1 108 ? -2.195 -10.805 13.307 1.00 90.50 108 VAL A O 1
ATOM 851 N N . LYS A 1 109 ? -3.773 -12.272 12.640 1.00 83.38 109 LYS A N 1
ATOM 852 C CA . LYS A 1 109 ? -4.607 -12.195 13.846 1.00 83.38 109 LYS A CA 1
ATOM 853 C C . LYS A 1 109 ? -4.661 -13.567 14.509 1.00 83.38 109 LYS A C 1
ATOM 855 O O . LYS A 1 109 ? -5.035 -14.550 13.873 1.00 83.38 109 LYS A O 1
ATOM 860 N N . ALA A 1 110 ? -4.280 -13.631 15.783 1.00 74.38 110 ALA A N 1
ATOM 861 C CA . ALA A 1 110 ? -4.361 -14.865 16.558 1.00 74.38 110 ALA A CA 1
ATOM 862 C C . ALA A 1 110 ? -5.821 -15.348 16.634 1.00 74.38 110 ALA A C 1
ATOM 864 O O . ALA A 1 110 ? -6.715 -14.548 16.899 1.00 74.38 110 ALA A O 1
ATOM 865 N N . GLY A 1 111 ? -6.050 -16.641 16.387 1.00 68.62 111 GLY A N 1
ATOM 866 C CA . GLY A 1 111 ? -7.375 -17.269 16.453 1.00 68.62 111 GLY A CA 1
ATOM 867 C C . GLY A 1 111 ? -8.264 -17.111 15.212 1.00 68.62 111 GLY A C 1
ATOM 868 O O . GLY A 1 111 ? -9.346 -17.682 15.189 1.00 68.62 111 GLY A O 1
ATOM 869 N N . TYR A 1 112 ? -7.823 -16.392 14.174 1.00 67.62 112 TYR A N 1
ATOM 870 C CA . TYR A 1 112 ? -8.668 -16.053 13.015 1.00 67.62 112 TYR A CA 1
ATOM 871 C C . TYR A 1 112 ? -8.635 -17.079 11.877 1.00 67.62 112 TYR A C 1
ATOM 873 O O . TYR A 1 112 ? -9.649 -17.370 11.252 1.00 67.62 112 TYR A O 1
ATOM 881 N N . LEU A 1 113 ? -7.448 -17.614 11.589 1.00 65.50 113 LEU A N 1
ATOM 882 C CA . LEU A 1 113 ? -7.201 -18.609 10.536 1.00 65.50 113 LEU A CA 1
ATOM 883 C C . LEU A 1 113 ? -6.657 -19.912 11.147 1.00 65.50 113 LEU A C 1
ATOM 885 O O . LEU A 1 113 ? -5.872 -20.626 10.531 1.00 65.50 113 LEU A O 1
ATOM 889 N N . GLY A 1 114 ? -7.041 -20.190 12.397 1.00 62.38 114 GLY A N 1
ATOM 890 C CA . GLY A 1 114 ? -6.433 -21.230 13.229 1.00 62.38 114 GLY A CA 1
ATOM 891 C C . GLY A 1 114 ? -5.036 -20.852 13.741 1.00 62.38 114 GLY A C 1
ATOM 892 O O . GLY A 1 114 ? -4.560 -19.730 13.555 1.00 62.38 114 GLY A O 1
ATOM 893 N N . ASP A 1 115 ? -4.355 -21.805 14.379 1.00 65.31 115 ASP A N 1
ATOM 894 C CA . ASP A 1 115 ? -3.011 -21.633 14.964 1.00 65.31 115 ASP A CA 1
ATOM 895 C C . ASP A 1 115 ? -1.881 -21.740 13.919 1.00 65.31 115 ASP A C 1
ATOM 897 O O . ASP A 1 115 ? -0.781 -22.218 14.197 1.00 65.31 115 ASP A O 1
ATOM 901 N N . HIS A 1 116 ? -2.147 -21.315 12.683 1.00 67.12 116 HIS A N 1
ATOM 902 C CA . HIS A 1 116 ? -1.234 -21.488 11.548 1.00 67.12 116 HIS A CA 1
ATOM 903 C C . HIS A 1 116 ? -0.368 -20.258 11.259 1.00 67.12 116 HIS A C 1
ATOM 905 O O . HIS A 1 116 ? 0.480 -20.306 10.373 1.00 67.12 116 HIS A O 1
ATOM 911 N N . ASN A 1 117 ? -0.537 -19.176 12.033 1.00 75.31 117 ASN A N 1
ATOM 912 C CA . ASN A 1 117 ? 0.193 -17.916 11.855 1.00 75.31 117 ASN A CA 1
ATOM 913 C C . ASN A 1 117 ? 0.070 -17.361 10.416 1.00 75.31 117 ASN A C 1
ATOM 915 O O . ASN A 1 117 ? 0.988 -16.709 9.921 1.00 75.31 117 ASN A O 1
ATOM 919 N N . GLU A 1 118 ? -1.060 -17.648 9.757 1.00 85.62 118 GLU A N 1
ATOM 920 C CA . GLU A 1 118 ? -1.377 -17.192 8.403 1.00 85.62 118 GLU A CA 1
ATOM 921 C C . GLU A 1 118 ? -1.862 -15.741 8.415 1.00 85.62 118 GLU A C 1
ATOM 923 O O . GLU A 1 118 ? -2.600 -15.299 9.306 1.00 85.62 118 GLU A O 1
ATOM 928 N N . GLY A 1 119 ? -1.459 -14.999 7.392 1.00 89.56 119 GLY A N 1
ATOM 929 C CA . GLY A 1 119 ? -1.947 -13.661 7.127 1.00 89.56 119 GLY A CA 1
ATOM 930 C C . GLY A 1 119 ? -3.378 -13.658 6.597 1.00 89.56 119 GLY A C 1
ATOM 931 O O . GLY A 1 119 ? -3.780 -14.489 5.779 1.00 89.56 119 GLY A O 1
ATOM 932 N N . GLN A 1 120 ? -4.156 -12.657 6.999 1.00 92.38 120 GLN A N 1
ATOM 933 C CA . GLN A 1 120 ? -5.437 -12.375 6.369 1.00 92.38 120 GLN A CA 1
ATOM 934 C C . GLN A 1 120 ? -5.232 -12.094 4.880 1.00 92.38 120 GLN A C 1
ATOM 936 O O . GLN A 1 120 ? -4.273 -11.428 4.477 1.00 92.38 120 GLN A O 1
ATOM 941 N N . ARG A 1 121 ? -6.137 -12.618 4.054 1.00 93.62 121 ARG A N 1
ATOM 942 C CA . ARG A 1 121 ? -6.009 -12.556 2.599 1.00 93.62 121 ARG A CA 1
ATOM 943 C C . ARG A 1 121 ? -6.837 -11.415 2.033 1.00 93.62 121 ARG A C 1
ATOM 945 O O . ARG A 1 121 ? -7.999 -11.264 2.392 1.00 93.62 121 ARG A O 1
ATOM 952 N N . VAL A 1 122 ? -6.252 -10.674 1.101 1.00 96.38 122 VAL A N 1
ATOM 953 C CA . VAL A 1 122 ? -6.944 -9.661 0.305 1.00 96.38 122 VAL A CA 1
ATOM 954 C C . VAL A 1 122 ? -7.279 -10.219 -1.074 1.00 96.38 122 VAL A C 1
ATOM 956 O O . VAL A 1 122 ? -6.455 -10.880 -1.711 1.00 96.38 122 VAL A O 1
ATOM 959 N N . ALA A 1 123 ? -8.504 -9.972 -1.533 1.00 96.62 123 ALA A N 1
ATOM 960 C CA . ALA A 1 123 ? -8.949 -10.391 -2.854 1.00 96.62 123 ALA A CA 1
ATOM 961 C C . ALA A 1 123 ? -8.422 -9.454 -3.946 1.00 96.62 123 ALA A C 1
ATOM 963 O O . ALA A 1 123 ? -8.395 -8.236 -3.779 1.00 96.62 123 ALA A O 1
ATOM 964 N N . VAL A 1 124 ? -8.049 -10.026 -5.085 1.00 97.31 124 VAL A N 1
ATOM 965 C CA . VAL A 1 124 ? -7.757 -9.315 -6.327 1.00 97.31 124 VAL A CA 1
ATOM 966 C C . VAL A 1 124 ? -8.808 -9.720 -7.347 1.00 97.31 124 VAL A C 1
ATOM 968 O O . VAL A 1 124 ? -8.960 -10.899 -7.670 1.00 97.31 124 VAL A O 1
ATOM 971 N N . ALA A 1 125 ? -9.537 -8.735 -7.852 1.00 96.50 125 ALA A N 1
ATOM 972 C CA . ALA A 1 125 ? -10.622 -8.927 -8.800 1.00 96.50 125 ALA A CA 1
ATOM 973 C C . ALA A 1 125 ? -10.400 -8.091 -10.058 1.00 96.50 125 ALA A C 1
ATOM 975 O O . ALA A 1 125 ? -9.765 -7.029 -10.035 1.00 96.50 125 ALA A O 1
ATOM 976 N N . LYS A 1 126 ? -10.948 -8.567 -11.172 1.00 95.00 126 LYS A N 1
ATOM 977 C CA . LYS A 1 126 ? -10.943 -7.864 -12.447 1.00 95.00 126 LYS A CA 1
ATOM 978 C C . LYS A 1 126 ? -12.338 -7.327 -12.737 1.00 95.00 126 LYS A C 1
ATOM 980 O O . LYS A 1 126 ? -13.274 -8.070 -13.006 1.00 95.00 126 LYS A O 1
ATOM 985 N N . HIS A 1 127 ? -12.477 -6.011 -12.735 1.00 91.56 127 HIS A N 1
ATOM 986 C CA . HIS A 1 127 ? -13.712 -5.350 -13.132 1.00 91.56 127 HIS A CA 1
ATOM 987 C C . HIS A 1 127 ? -13.736 -5.079 -14.637 1.00 91.56 127 HIS A C 1
ATOM 989 O O . HIS A 1 127 ? -12.705 -4.858 -15.282 1.00 91.56 127 HIS A O 1
ATOM 995 N N . SER A 1 128 ? -14.943 -5.058 -15.206 1.00 88.31 128 SER A N 1
ATOM 996 C CA . SER A 1 128 ? -15.147 -4.621 -16.586 1.00 88.31 128 SER A CA 1
ATOM 997 C C . SER A 1 128 ? -14.662 -3.183 -16.765 1.00 88.31 128 SER A C 1
ATOM 999 O O . SER A 1 128 ? -14.881 -2.318 -15.911 1.00 88.31 128 SER A O 1
ATOM 1001 N N . TRP A 1 129 ? -14.022 -2.923 -17.904 1.00 86.56 129 TRP A N 1
ATOM 1002 C CA . TRP A 1 129 ? -13.578 -1.583 -18.263 1.00 86.56 129 TRP A CA 1
ATOM 1003 C C . TRP A 1 129 ? -14.754 -0.597 -18.300 1.00 86.56 129 TRP A C 1
ATOM 1005 O O . TRP A 1 129 ? -15.832 -0.922 -18.798 1.00 86.56 129 TRP A O 1
ATOM 1015 N N . ARG A 1 130 ? -14.538 0.617 -17.783 1.00 87.06 130 ARG A N 1
ATOM 1016 C CA . ARG A 1 130 ? -15.479 1.744 -17.857 1.00 87.06 130 ARG A CA 1
ATOM 1017 C C . ARG A 1 130 ? -14.695 3.041 -18.100 1.00 87.06 130 ARG A C 1
ATOM 1019 O O . ARG A 1 130 ? -13.556 3.127 -17.637 1.00 87.06 130 ARG A O 1
ATOM 1026 N N . PRO A 1 131 ? -15.270 4.048 -18.783 1.00 87.31 131 PRO A N 1
ATOM 1027 C CA . PRO A 1 131 ? -14.623 5.348 -18.956 1.00 87.31 131 PRO A CA 1
ATOM 1028 C C . PRO A 1 131 ? -14.205 5.962 -17.612 1.00 87.31 131 PRO A C 1
ATOM 1030 O O . PRO A 1 131 ? -14.980 5.938 -16.659 1.00 87.31 131 PRO A O 1
ATOM 1033 N N . GLY A 1 132 ? -12.982 6.497 -17.536 1.00 83.25 132 GLY A N 1
ATOM 1034 C CA . GLY A 1 132 ? -12.433 7.126 -16.325 1.00 83.25 132 GLY A CA 1
ATOM 1035 C C . GLY A 1 132 ? -11.758 6.176 -15.325 1.00 83.25 132 GLY A C 1
ATOM 1036 O O . GLY A 1 132 ? -11.187 6.646 -14.347 1.00 83.25 132 GLY A O 1
ATOM 1037 N N . ARG A 1 133 ? -11.774 4.859 -15.560 1.00 85.56 133 ARG A N 1
ATOM 1038 C CA . ARG A 1 133 ? -11.048 3.873 -14.741 1.00 85.56 133 ARG A CA 1
ATOM 1039 C C . ARG A 1 133 ? -9.562 3.843 -15.120 1.00 85.56 133 ARG A C 1
ATOM 1041 O O . ARG A 1 133 ? -9.230 3.846 -16.299 1.00 85.56 133 ARG A O 1
ATOM 1048 N N . HIS A 1 134 ? -8.668 3.754 -14.134 1.00 87.81 134 HIS A N 1
ATOM 1049 C CA . HIS A 1 134 ? -7.216 3.687 -14.374 1.00 87.81 134 HIS A CA 1
ATOM 1050 C C . HIS A 1 134 ? -6.718 2.270 -14.700 1.00 87.81 134 HIS A C 1
ATOM 1052 O O . HIS A 1 134 ? -5.819 2.090 -15.518 1.00 87.81 134 HIS A O 1
ATOM 1058 N N . SER A 1 135 ? -7.315 1.256 -14.072 1.00 90.88 135 SER A N 1
ATOM 1059 C CA . SER A 1 135 ? -6.929 -0.152 -14.193 1.00 90.88 135 SER A CA 1
ATOM 1060 C C . SER A 1 135 ? -8.156 -1.053 -14.064 1.00 90.88 135 SER A C 1
ATOM 1062 O O . SER A 1 135 ? -9.050 -0.738 -13.277 1.00 90.88 135 SER A O 1
ATOM 1064 N N . PRO A 1 136 ? -8.222 -2.197 -14.773 1.00 93.12 136 PRO A N 1
ATOM 1065 C CA . PRO A 1 136 ? -9.275 -3.186 -14.550 1.00 93.12 136 PRO A CA 1
ATOM 1066 C C . PRO A 1 136 ? -9.149 -3.888 -13.188 1.00 93.12 136 PRO A C 1
ATOM 1068 O O . PRO A 1 136 ? -10.080 -4.575 -12.786 1.00 93.12 136 PRO A O 1
ATOM 1071 N N . TRP A 1 137 ? -8.016 -3.750 -12.496 1.00 96.06 137 TRP A N 1
ATOM 1072 C CA . TRP A 1 137 ? -7.750 -4.429 -11.231 1.00 96.06 137 TRP A CA 1
ATOM 1073 C C . TRP A 1 137 ? -8.296 -3.667 -10.026 1.00 96.06 137 TRP A C 1
ATOM 1075 O O . TRP A 1 137 ? -8.078 -2.459 -9.886 1.00 96.06 137 TRP A O 1
ATOM 1085 N N . VAL A 1 138 ? -8.945 -4.415 -9.141 1.00 95.81 138 VAL A N 1
ATOM 1086 C CA . VAL A 1 138 ? -9.426 -3.975 -7.833 1.00 95.81 138 VAL A CA 1
ATOM 1087 C C . VAL A 1 138 ? -8.808 -4.884 -6.772 1.00 95.81 138 VAL A C 1
ATOM 1089 O O . VAL A 1 138 ? -8.750 -6.100 -6.954 1.00 95.81 138 VAL A O 1
ATOM 1092 N N . ILE A 1 139 ? -8.301 -4.287 -5.697 1.00 97.19 139 ILE A N 1
ATOM 1093 C CA . ILE A 1 139 ? -7.701 -4.968 -4.551 1.00 97.19 139 ILE A CA 1
ATOM 1094 C C . ILE A 1 139 ? -8.612 -4.707 -3.354 1.00 97.19 139 ILE A C 1
ATOM 1096 O O . ILE A 1 139 ? -8.749 -3.562 -2.928 1.00 97.19 139 ILE A O 1
ATOM 1100 N N . GLY A 1 140 ? -9.270 -5.745 -2.839 1.00 95.44 140 GLY A N 1
ATOM 1101 C CA . GLY A 1 140 ? -10.410 -5.583 -1.936 1.00 95.44 140 GLY A CA 1
ATOM 1102 C C . GLY A 1 140 ? -11.474 -4.706 -2.598 1.00 95.44 140 GLY A C 1
ATOM 1103 O O . GLY A 1 140 ? -11.993 -5.063 -3.650 1.00 95.44 140 GLY A O 1
ATOM 1104 N N . ASP A 1 141 ? -11.706 -3.522 -2.028 1.00 93.19 141 ASP A N 1
ATOM 1105 C CA . ASP A 1 141 ? -12.617 -2.499 -2.566 1.00 93.19 141 ASP A CA 1
ATOM 1106 C C . ASP A 1 141 ? -11.891 -1.279 -3.164 1.00 93.19 141 ASP A C 1
ATOM 1108 O O . ASP A 1 141 ? -12.518 -0.253 -3.458 1.00 93.19 141 ASP A O 1
ATOM 1112 N N . ALA A 1 142 ? -10.565 -1.352 -3.304 1.00 96.62 142 ALA A N 1
ATOM 1113 C CA . ALA A 1 142 ? -9.730 -0.255 -3.773 1.00 96.62 142 ALA A CA 1
ATOM 1114 C C . ALA A 1 142 ? -9.311 -0.451 -5.235 1.00 96.62 142 ALA A C 1
ATOM 1116 O O . ALA A 1 142 ? -8.799 -1.501 -5.631 1.00 96.62 142 ALA A O 1
ATOM 1117 N N . GLU A 1 143 ? -9.501 0.577 -6.053 1.00 95.56 143 GLU A N 1
ATOM 1118 C CA . GLU A 1 143 ? -9.099 0.571 -7.454 1.00 95.56 143 GLU A CA 1
ATOM 1119 C C . GLU A 1 143 ? -7.601 0.845 -7.587 1.00 95.56 143 GLU A C 1
ATOM 1121 O O . GLU A 1 143 ? -7.047 1.740 -6.941 1.00 95.56 143 GLU A O 1
ATOM 1126 N N . LEU A 1 144 ? -6.940 0.097 -8.471 1.00 96.56 144 LEU A N 1
ATOM 1127 C CA . LEU A 1 144 ? -5.532 0.319 -8.770 1.00 96.56 144 LEU A CA 1
ATOM 1128 C C . LEU A 1 144 ? -5.365 1.559 -9.668 1.00 96.56 144 LEU A C 1
ATOM 1130 O O . LEU A 1 144 ? -5.849 1.593 -10.800 1.00 96.56 144 LEU A O 1
ATOM 1134 N N . LEU A 1 145 ? -4.649 2.570 -9.179 1.00 95.81 145 LEU A N 1
ATOM 1135 C CA . LEU A 1 145 ? -4.412 3.842 -9.872 1.00 95.81 145 LEU A CA 1
ATOM 1136 C C . LEU A 1 145 ? -3.114 3.841 -10.680 1.00 95.81 145 LEU A C 1
ATOM 1138 O O . LEU A 1 145 ? -3.089 4.255 -11.839 1.00 95.81 145 LEU A O 1
ATOM 1142 N N . LYS A 1 146 ? -2.025 3.381 -10.061 1.00 95.56 146 LYS A N 1
ATOM 1143 C CA . LYS A 1 146 ? -0.699 3.266 -10.677 1.00 95.56 146 LYS A CA 1
ATOM 1144 C C . LYS A 1 146 ? -0.118 1.921 -10.287 1.00 95.56 146 LYS A C 1
ATOM 1146 O O . LYS A 1 146 ? -0.091 1.567 -9.112 1.00 95.56 146 LYS A O 1
ATOM 1151 N N . LYS A 1 147 ? 0.338 1.186 -11.291 1.00 95.25 147 LYS A N 1
ATOM 1152 C CA . LYS A 1 147 ? 0.821 -0.178 -11.131 1.00 95.25 147 LYS A CA 1
ATOM 1153 C C . LYS A 1 147 ? 2.337 -0.275 -11.199 1.00 95.25 147 LYS A C 1
ATOM 1155 O O . LYS A 1 147 ? 2.971 0.538 -11.869 1.00 95.25 147 LYS A O 1
ATOM 1160 N N . ASP A 1 148 ? 2.865 -1.322 -10.579 1.00 96.50 148 ASP A N 1
ATOM 1161 C CA . ASP A 1 148 ? 4.235 -1.816 -10.740 1.00 96.50 148 ASP A CA 1
ATOM 1162 C C . ASP A 1 148 ? 5.319 -0.749 -10.533 1.00 96.50 148 ASP A C 1
ATOM 1164 O O . ASP A 1 148 ? 6.239 -0.610 -11.341 1.00 96.50 148 ASP A O 1
ATOM 1168 N N . TRP A 1 149 ? 5.225 0.033 -9.456 1.00 96.19 149 TRP A N 1
ATOM 1169 C CA . TRP A 1 149 ? 6.285 0.977 -9.120 1.00 96.19 149 TRP A CA 1
ATOM 1170 C C . TRP A 1 149 ? 7.392 0.250 -8.341 1.00 96.19 149 TRP A C 1
ATOM 1172 O O . TRP A 1 149 ? 7.293 0.049 -7.133 1.00 96.19 149 TRP A O 1
ATOM 1182 N N . VAL A 1 150 ? 8.392 -0.240 -9.079 1.00 95.50 150 VAL A N 1
ATOM 1183 C CA . VAL A 1 150 ? 9.432 -1.164 -8.592 1.00 95.50 150 VAL A CA 1
ATOM 1184 C C . VAL A 1 150 ? 10.553 -0.439 -7.836 1.00 95.50 150 VAL A C 1
ATOM 1186 O O . VAL A 1 150 ? 10.983 0.644 -8.235 1.00 95.50 150 VAL A O 1
ATOM 1189 N N . CYS A 1 151 ? 11.049 -1.079 -6.777 1.00 92.94 151 CYS A N 1
ATOM 1190 C CA . CYS A 1 151 ? 12.252 -0.731 -6.016 1.00 92.94 151 CYS A CA 1
ATOM 1191 C C . CYS A 1 151 ? 13.018 -2.007 -5.625 1.00 92.94 151 CYS A C 1
ATOM 1193 O O . CYS A 1 151 ? 12.555 -3.119 -5.877 1.00 92.94 151 CYS A O 1
ATOM 1195 N N . ASP A 1 152 ? 14.168 -1.881 -4.967 1.00 93.25 152 ASP A N 1
ATOM 1196 C CA . ASP A 1 152 ? 15.053 -3.033 -4.745 1.00 93.25 152 ASP A CA 1
ATOM 1197 C C . ASP A 1 152 ? 14.483 -4.072 -3.778 1.00 93.25 152 ASP A C 1
ATOM 1199 O O . ASP A 1 152 ? 14.727 -5.264 -3.940 1.00 93.25 152 ASP A O 1
ATOM 1203 N N . ASN A 1 153 ? 13.707 -3.636 -2.780 1.00 93.12 153 ASN A N 1
ATOM 1204 C CA . ASN A 1 153 ? 13.081 -4.535 -1.810 1.00 93.12 153 ASN A CA 1
ATOM 1205 C C . ASN A 1 153 ? 11.609 -4.847 -2.123 1.00 93.12 153 ASN A C 1
ATOM 1207 O O . ASN A 1 153 ? 10.905 -5.369 -1.254 1.00 93.12 153 ASN A O 1
ATOM 1211 N N . GLY A 1 154 ? 11.106 -4.522 -3.324 1.00 95.44 154 GLY A N 1
ATOM 1212 C CA . GLY A 1 154 ? 9.704 -4.789 -3.631 1.00 95.44 154 GLY A CA 1
ATOM 1213 C C . GLY A 1 154 ? 9.043 -3.966 -4.730 1.00 95.44 154 GLY A C 1
ATOM 1214 O O . GLY A 1 154 ? 9.673 -3.451 -5.650 1.00 95.44 154 GLY A O 1
ATOM 1215 N N . VAL A 1 155 ? 7.721 -3.861 -4.623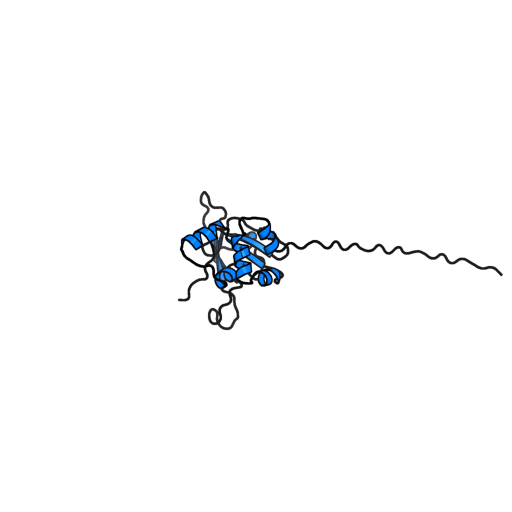 1.00 97.56 155 VAL A N 1
ATOM 1216 C CA . VAL A 1 155 ? 6.880 -3.103 -5.548 1.00 97.56 155 VAL A CA 1
ATOM 1217 C C . VAL A 1 155 ? 5.783 -2.346 -4.809 1.00 97.56 155 VAL A C 1
ATOM 1219 O O . VAL A 1 155 ? 5.176 -2.843 -3.860 1.00 97.56 155 VAL A O 1
ATOM 1222 N N . VAL A 1 156 ? 5.507 -1.134 -5.273 1.00 98.12 156 VAL A N 1
ATOM 1223 C CA . VAL A 1 156 ? 4.383 -0.319 -4.825 1.00 98.12 156 VAL A CA 1
ATOM 1224 C C . VAL A 1 156 ? 3.262 -0.386 -5.862 1.00 98.12 156 VAL A C 1
ATOM 1226 O O . VAL A 1 156 ? 3.460 -0.106 -7.046 1.00 98.12 156 VAL A O 1
ATOM 1229 N N . GLN A 1 157 ? 2.069 -0.742 -5.398 1.00 97.94 157 GLN A N 1
ATOM 1230 C CA . GLN A 1 157 ? 0.829 -0.772 -6.169 1.00 97.94 157 GLN A CA 1
ATOM 1231 C C . GLN A 1 157 ? -0.091 0.314 -5.598 1.00 97.94 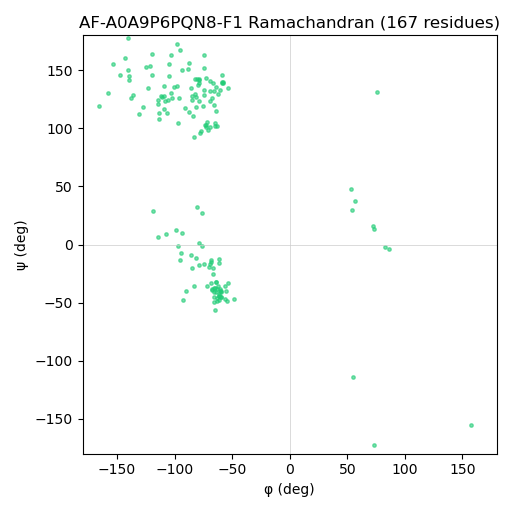157 GLN A C 1
ATOM 1233 O O . GLN A 1 157 ? -0.574 0.201 -4.475 1.00 97.94 157 GLN A O 1
ATOM 1238 N N . VAL A 1 158 ? -0.291 1.413 -6.319 1.00 98.19 158 VAL A N 1
ATOM 1239 C CA . VAL A 1 158 ? -0.997 2.592 -5.796 1.00 98.19 158 VAL A CA 1
ATOM 1240 C C . VAL A 1 158 ? -2.501 2.396 -5.899 1.00 98.19 158 VAL A C 1
ATOM 1242 O O . VAL A 1 158 ? -3.004 2.105 -6.984 1.00 98.19 158 VAL A O 1
ATOM 1245 N N . VAL A 1 159 ? -3.217 2.628 -4.801 1.00 97.81 159 VAL A N 1
ATOM 1246 C CA . VAL A 1 159 ? -4.666 2.414 -4.698 1.00 97.81 159 VAL A CA 1
ATOM 1247 C C . VAL A 1 159 ? -5.421 3.691 -4.317 1.00 97.81 159 VAL A C 1
ATOM 1249 O O . VAL A 1 159 ? -4.868 4.614 -3.706 1.00 97.81 159 VAL A O 1
ATOM 1252 N N . ASP A 1 160 ? -6.693 3.773 -4.704 1.00 96.88 160 ASP A N 1
ATOM 1253 C CA . ASP A 1 160 ? -7.538 4.960 -4.500 1.00 96.88 160 ASP A CA 1
ATOM 1254 C C . ASP A 1 160 ? -8.159 5.068 -3.095 1.00 96.88 160 ASP A C 1
ATOM 1256 O O . ASP A 1 160 ? -8.695 6.126 -2.745 1.00 96.88 160 ASP A O 1
ATOM 1260 N N . ARG A 1 161 ? -8.082 3.995 -2.298 1.00 96.75 161 ARG A N 1
ATOM 1261 C CA . ARG A 1 161 ? -8.704 3.840 -0.972 1.00 96.75 161 ARG A CA 1
ATOM 1262 C C . ARG A 1 161 ? -7.803 3.058 -0.023 1.00 96.75 161 ARG A C 1
ATOM 1264 O O . ARG A 1 161 ? -6.923 2.323 -0.463 1.00 96.75 161 ARG A O 1
ATOM 1271 N N . LEU A 1 162 ? -8.053 3.202 1.279 1.00 97.62 162 LEU A N 1
ATOM 1272 C CA . LEU A 1 162 ? -7.480 2.299 2.271 1.00 97.62 162 LEU A CA 1
ATOM 1273 C C . LEU A 1 162 ? -8.201 0.949 2.219 1.00 97.62 162 LEU A C 1
ATOM 1275 O O . LEU A 1 162 ? -9.428 0.891 2.227 1.00 97.62 162 LEU A O 1
ATOM 1279 N N . LEU A 1 163 ? -7.423 -0.126 2.212 1.00 97.25 163 LEU A N 1
ATOM 1280 C CA . LEU A 1 163 ? -7.895 -1.485 2.409 1.00 97.25 163 LEU A CA 1
ATOM 1281 C C . LEU A 1 163 ? -8.347 -1.670 3.855 1.00 97.25 163 LEU A C 1
ATOM 1283 O O . LEU A 1 163 ? -7.635 -1.324 4.805 1.00 97.25 163 LEU A O 1
ATOM 1287 N N . VAL A 1 164 ? -9.532 -2.248 4.002 1.00 94.88 164 VAL A N 1
ATOM 1288 C CA . VAL A 1 164 ? -10.129 -2.573 5.292 1.00 94.88 164 VAL A CA 1
ATOM 1289 C C . VAL A 1 164 ? -10.089 -4.090 5.441 1.00 94.88 164 VAL A C 1
ATOM 1291 O O . VAL A 1 164 ? -10.588 -4.785 4.553 1.00 94.88 164 VAL A O 1
ATOM 1294 N N . PRO A 1 165 ? -9.472 -4.617 6.509 1.00 91.62 165 PRO A N 1
ATOM 1295 C CA . PRO A 1 165 ? -9.593 -6.030 6.831 1.00 91.62 165 PRO A CA 1
ATOM 1296 C C . PRO A 1 165 ? -11.074 -6.397 7.013 1.00 91.62 165 PRO A C 1
ATOM 1298 O O . PRO A 1 165 ? -11.806 -5.592 7.594 1.00 91.62 165 PRO A O 1
ATOM 1301 N N . PRO A 1 166 ? -11.531 -7.566 6.538 1.00 86.12 166 PRO A N 1
ATOM 1302 C CA . PRO A 1 166 ? -12.902 -8.008 6.776 1.00 86.12 166 PRO A CA 1
ATOM 1303 C C . PRO A 1 166 ? -13.187 -8.111 8.283 1.00 86.12 166 PRO A C 1
ATOM 1305 O O . PRO A 1 166 ? -12.289 -8.428 9.068 1.00 86.12 166 PRO A O 1
ATOM 1308 N N . GLU A 1 167 ? -14.426 -7.807 8.673 1.00 78.31 167 GLU A N 1
ATOM 1309 C CA . GLU A 1 167 ? -14.892 -7.951 10.055 1.00 78.31 167 GLU A CA 1
ATOM 1310 C C . GLU A 1 167 ? -15.117 -9.427 10.410 1.00 78.31 167 GLU A C 1
ATOM 1312 O O . GLU A 1 167 ? -15.423 -10.249 9.542 1.00 78.31 167 GLU A O 1
ATOM 1317 N N . ASP A 1 168 ? -14.974 -9.736 11.699 1.00 66.50 168 ASP A N 1
ATOM 1318 C CA . ASP A 1 168 ? -15.388 -11.015 12.272 1.00 66.50 168 ASP A CA 1
ATOM 1319 C C . ASP A 1 168 ? -16.899 -11.180 12.118 1.00 66.50 168 ASP A C 1
ATOM 1321 O O . ASP A 1 168 ? -17.656 -10.293 12.523 1.00 66.50 168 ASP A O 1
ATOM 1325 N N . ILE A 1 169 ? -17.332 -12.322 11.582 1.00 58.88 169 ILE A N 1
ATOM 1326 C CA . ILE A 1 169 ? -18.732 -12.765 11.619 1.00 58.88 169 ILE A CA 1
ATOM 1327 C C . ILE A 1 169 ? -18.902 -13.944 12.567 1.00 58.88 169 ILE A C 1
ATOM 1329 O O . ILE A 1 169 ? -17.986 -14.795 12.621 1.00 58.88 169 ILE A O 1
#

Secondary structure (DSSP, 8-state):
----------------------PPPHHHHHHTSGGGHHHHHHHHHTT-HHHHHHSSSEEEEEE-HHHHHHHHHTT----HHHHHHTEESS---GGG--TTEEEEEEEE-TTTS-TT-PEEEEEEEEPPP-TT-S-SEEETTEEEEEEEEEETTEEEEEESS---PPPP-

InterPro domains:
  IPR000782 FAS1 domain [PF02469] (35-165)
  IPR000782 FAS1 domain [PS50213] (23-163)
  IPR000782 FAS1 domain [SM00554] (59-166)
  IPR036378 FAS1 domain superfamily [G3DSA:2.30.180.10] (23-165)
  IPR036378 FAS1 domain superfamily [SSF82153] (30-167)
  IPR050904 Cell adhesion and biosynthesis-related protein [PTHR10900] (17-168)

Foldseek 3Di:
DDDDDDDDDDDDDDPPPPPPDDFQFPLNLLVVDPQQPVVNVVCVVLVNPCVRVVAQEKEFAGETVQQVVVCVVVVHDDDNLLRQQRMASHADFPVNDDAQDWGFTSRFDDPPVDPPSTGQTWTWHAADDDPPAQHRIDTRNWGFNDGFCDGRRYGYTYTHHRDDRDDDD

Sequence (169 aa):
MKAVRAAAWLFLALPLATTVFASVKIVDLLNTDPAFNRLVAALQKHRLIPVVNGHATVTLFAPTNNAFQKWDAEGRTVTREMLLYHILPMTVLTDRFKDGQLLETMLVKAGYLGDHNEGQRVAVAKHSWRPGRHSPWVIGDAELLKKDWVCDNGVVQVVDRLLVPPEDI

Mean predicted aligned error: 8.42 Å

Nearest PDB structures (foldseek):
  5y6p-assembly1_A1  TM=7.501E-01  e=3.287E-10  Griffithsia pacifica
  5yjg-assembly1_A  TM=7.774E-01  e=5.915E-10  Homo sapiens
  7asg-assembly1_A  TM=8.073E-01  e=2.045E-09  Homo sapiens
  7as7-assembly1_A  TM=8.081E-01  e=3.680E-09  Homo sapiens
  7ezx-assembly1_bP  TM=7.578E-01  e=7.547E-09  Porphyridium purpureum

Solvent-accessible surface area (backbone atoms only — not comparable to full-atom values): 10076 Å² total; per-residue (Å²): 142,88,80,87,83,86,85,82,81,82,80,81,79,75,79,80,80,78,79,79,75,84,80,49,37,63,70,58,57,44,72,74,40,80,56,28,53,59,49,54,51,48,32,54,76,60,64,38,54,66,56,64,71,68,41,74,35,24,20,34,54,41,37,33,43,67,18,52,51,55,41,48,74,71,74,52,80,91,50,64,61,36,56,28,55,31,29,24,81,43,66,73,52,74,90,73,63,47,71,76,33,72,44,57,16,60,26,60,54,91,74,72,71,50,96,67,79,50,38,51,64,44,43,28,38,67,51,82,84,55,94,92,62,74,45,49,43,26,46,65,94,19,45,35,63,46,74,65,47,71,42,72,28,2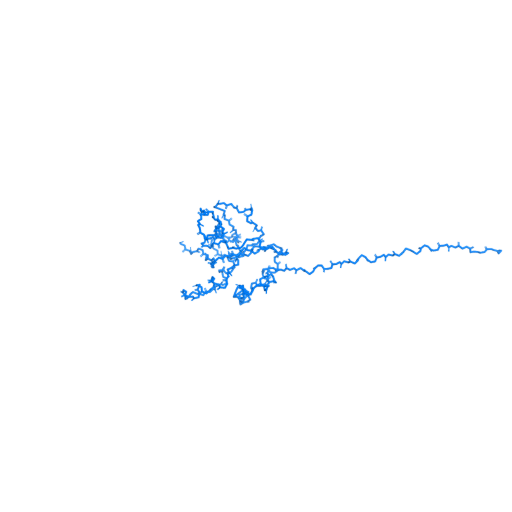8,29,37,35,28,23,59,32,74,63,72,75,84,78,91,129

pLDDT: mean 88.17, std 14.34, range [40.66, 98.44]

Radius of gyration: 23.77 Å; Cα contacts (8 Å, |Δi|>4): 285; chains: 1; bounding box: 102×36×36 Å

Organism: NCBI:txid1343610